Protein AF-A0A7L2XE98-F1 (afdb_monomer)

Solvent-accessible surface area (backbone atoms only — not comparable to full-atom values): 4967 Å² total; per-residue (Å²): 111,46,29,38,56,46,95,89,70,48,75,44,73,24,35,66,47,78,54,95,58,32,42,35,31,24,73,45,92,84,56,91,63,63,82,40,80,40,58,54,69,77,41,47,79,44,84,49,77,41,87,96,45,98,51,28,20,34,40,40,39,35,35,76,89,68,47,78,47,40,40,42,26,89,40,66,65,59,46,58,58,59,71,75,110

Mean predicted aligned error: 2.73 Å

Sequence (85 aa):
FLWRKRWLGQWAKQLFIVREHVLLCFRCAADLQPVLELDLRGCRVTYKDKRGKKMPHALKVTGAAGEVLVIGFQSRQQAEDWRKV

Secondary structure (DSSP, 8-state):
-EEEEPTTS-EEEEEEEEETTEEEEESSTT-SS-SEEEE-TT-EEEEEE-TTSSS-EEEEEE-TTS-EEEEEESSHHHHHHHTT-

Organism: NCBI:txid1112836

pLDDT: mean 94.82, std 3.11, range [84.94, 98.0]

InterPro domains:
  IPR001849 Pleckstrin homology domain [PF00169] (5-83)
  IPR001849 Pleckstrin homology domain [PS50003] (1-85)
  IPR011993 PH-like domain superfamily [G3DSA:2.30.29.30] (1-85)
  IPR030113 Actin-filament associated protein [PTHR14338] (1-85)

Radius of gyration: 12.39 Å; Cα contacts (8 Å, |Δi|>4): 162; chains: 1; bounding box: 27×26×36 Å

Structure (mmCIF, N/CA/C/O backbone):
data_AF-A0A7L2XE98-F1
#
_entry.id   AF-A0A7L2XE98-F1
#
loop_
_atom_site.group_PDB
_atom_site.id
_atom_site.type_symbol
_atom_site.label_atom_id
_atom_site.label_alt_id
_atom_site.label_comp_id
_atom_site.label_asym_id
_atom_site.label_entity_id
_atom_site.label_seq_id
_atom_site.pdbx_PDB_ins_code
_atom_site.Cartn_x
_atom_site.Cartn_y
_atom_site.Cartn_z
_atom_site.occupancy
_atom_site.B_iso_or_equiv
_atom_site.auth_seq_id
_atom_site.auth_comp_id
_atom_site.auth_asym_id
_atom_site.auth_atom_id
_atom_site.pdbx_PDB_model_num
ATOM 1 N N . PHE A 1 1 ? 9.746 -5.587 6.021 1.00 94.69 1 PHE A N 1
ATOM 2 C CA . PHE A 1 1 ? 10.151 -4.283 5.446 1.00 94.69 1 PHE A CA 1
ATOM 3 C C . PHE A 1 1 ? 9.733 -4.201 3.989 1.00 94.69 1 PHE A C 1
ATOM 5 O O . PHE A 1 1 ? 9.955 -5.166 3.269 1.00 94.69 1 PHE A O 1
ATOM 12 N N . LEU A 1 2 ? 9.193 -3.064 3.551 1.00 96.69 2 LEU A N 1
ATOM 13 C CA . LEU A 1 2 ? 8.748 -2.817 2.171 1.00 96.69 2 LEU A CA 1
ATOM 14 C C . LEU A 1 2 ? 9.152 -1.417 1.717 1.00 96.69 2 LEU A C 1
ATOM 16 O O . LEU A 1 2 ? 9.541 -0.581 2.533 1.00 96.69 2 LEU A O 1
ATOM 20 N N . TRP A 1 3 ? 9.038 -1.145 0.420 1.00 97.50 3 TRP A N 1
ATOM 21 C CA . TRP A 1 3 ? 9.323 0.173 -0.138 1.00 97.50 3 TRP A CA 1
ATOM 22 C C . TRP A 1 3 ? 8.073 1.050 -0.144 1.00 97.50 3 TRP A C 1
ATOM 24 O O . TRP A 1 3 ? 7.118 0.739 -0.843 1.00 97.50 3 TRP A O 1
ATOM 34 N N . ARG A 1 4 ? 8.091 2.181 0.564 1.00 97.25 4 ARG A N 1
ATOM 35 C CA . ARG A 1 4 ? 7.058 3.222 0.472 1.00 97.25 4 ARG A CA 1
ATOM 36 C C . ARG A 1 4 ? 7.491 4.314 -0.497 1.00 97.25 4 ARG A C 1
ATOM 38 O O . ARG A 1 4 ? 8.624 4.800 -0.420 1.00 97.25 4 ARG A O 1
ATOM 45 N N . LYS A 1 5 ? 6.588 4.738 -1.380 1.00 96.56 5 LYS A N 1
ATOM 46 C CA . LYS A 1 5 ? 6.801 5.915 -2.228 1.00 96.56 5 LYS A CA 1
ATOM 47 C C . LYS A 1 5 ? 6.551 7.195 -1.428 1.00 96.56 5 LYS A C 1
ATOM 49 O O . LYS A 1 5 ? 5.509 7.340 -0.794 1.00 96.56 5 LYS A O 1
ATOM 54 N N . ARG A 1 6 ? 7.493 8.132 -1.486 1.00 93.56 6 ARG A N 1
ATOM 55 C CA . ARG A 1 6 ? 7.378 9.495 -0.947 1.00 93.56 6 ARG A CA 1
ATOM 56 C C . ARG A 1 6 ? 6.767 10.435 -1.991 1.00 93.56 6 ARG A C 1
ATOM 58 O O . ARG A 1 6 ? 6.749 10.120 -3.180 1.00 93.56 6 ARG A O 1
ATOM 65 N N . TRP A 1 7 ? 6.3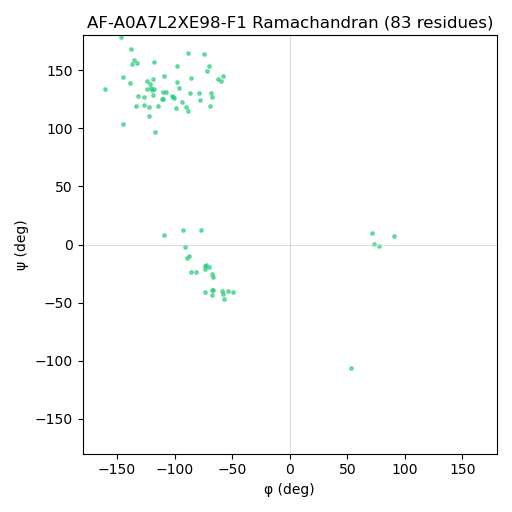25 11.609 -1.548 1.00 86.81 7 TRP A N 1
ATOM 66 C CA . TRP A 1 7 ? 5.708 12.640 -2.392 1.00 86.81 7 TRP A CA 1
ATOM 67 C C . TRP A 1 7 ? 6.556 13.041 -3.618 1.00 86.81 7 TRP A C 1
ATOM 69 O O . TRP A 1 7 ? 6.030 13.094 -4.723 1.00 86.81 7 TRP A O 1
ATOM 79 N N . LEU A 1 8 ? 7.884 13.161 -3.470 1.00 86.94 8 LEU A N 1
ATOM 80 C CA . LEU A 1 8 ? 8.828 13.442 -4.573 1.00 86.94 8 LEU A CA 1
ATOM 81 C C . LEU A 1 8 ? 9.149 12.225 -5.464 1.00 86.94 8 LEU A C 1
ATOM 83 O O . LEU A 1 8 ? 10.122 12.220 -6.213 1.00 86.94 8 LEU A O 1
ATOM 87 N N . GLY A 1 9 ? 8.398 11.132 -5.342 1.00 87.88 9 GLY A N 1
ATOM 88 C CA . GLY A 1 9 ? 8.606 9.917 -6.127 1.00 87.88 9 GLY A CA 1
ATOM 89 C C . GLY A 1 9 ? 9.762 9.022 -5.673 1.00 87.88 9 GLY A C 1
ATOM 90 O O . GLY A 1 9 ? 9.937 7.946 -6.247 1.00 87.88 9 GLY A O 1
ATOM 91 N N . GLN A 1 10 ? 10.495 9.420 -4.631 1.00 94.00 10 GLN A N 1
ATOM 92 C CA . GLN A 1 10 ? 11.550 8.620 -4.009 1.00 94.00 10 GLN A CA 1
ATOM 93 C C . GLN A 1 10 ? 10.985 7.415 -3.253 1.00 94.00 10 GLN A C 1
ATOM 95 O O . GLN A 1 10 ? 9.861 7.451 -2.757 1.00 94.00 10 GLN A O 1
ATOM 100 N N . TRP A 1 11 ? 11.788 6.361 -3.124 1.00 95.81 11 TRP A N 1
ATOM 101 C CA . TRP A 1 11 ? 11.423 5.145 -2.397 1.00 95.81 11 TRP A CA 1
ATOM 102 C C . TRP A 1 11 ? 12.224 5.033 -1.106 1.00 95.81 11 TRP A C 1
ATOM 104 O O . TRP A 1 11 ? 13.450 5.134 -1.139 1.00 95.81 11 TRP A O 1
ATOM 114 N N . ALA A 1 12 ? 11.545 4.767 0.006 1.00 96.31 12 ALA A N 1
ATOM 115 C CA . ALA A 1 12 ? 12.174 4.489 1.292 1.00 96.31 12 ALA A CA 1
ATOM 116 C C . ALA A 1 12 ? 11.779 3.099 1.786 1.00 96.31 12 ALA A C 1
ATOM 118 O O . ALA A 1 12 ? 10.606 2.731 1.726 1.00 96.31 12 ALA A O 1
ATOM 119 N N . LYS A 1 13 ? 12.757 2.326 2.264 1.00 96.94 13 LYS A N 1
ATOM 120 C CA . LYS A 1 13 ? 12.500 1.036 2.903 1.00 96.94 13 LYS A CA 1
ATOM 121 C C . LYS A 1 13 ? 12.007 1.306 4.323 1.00 96.94 13 LYS A C 1
ATOM 123 O O . LYS A 1 13 ? 12.677 2.010 5.069 1.00 96.94 13 LYS A O 1
ATOM 128 N N . GLN A 1 14 ? 10.836 0.785 4.662 1.00 97.62 14 GLN A N 1
ATOM 129 C CA . GLN A 1 14 ? 10.152 1.016 5.934 1.00 97.62 14 GLN A CA 1
ATOM 130 C C . GLN A 1 14 ? 9.601 -0.293 6.492 1.00 97.62 14 GLN A C 1
ATOM 132 O O . GLN A 1 14 ? 9.442 -1.283 5.765 1.00 97.62 14 GLN A O 1
ATOM 137 N N . LEU A 1 15 ? 9.358 -0.319 7.797 1.00 97.88 15 LEU A N 1
ATOM 138 C CA . LEU A 1 15 ? 8.724 -1.448 8.462 1.00 97.88 15 LEU A CA 1
ATOM 139 C C . LEU A 1 15 ? 7.208 -1.269 8.386 1.00 97.88 15 LEU A C 1
ATOM 141 O O . LEU A 1 15 ? 6.706 -0.198 8.698 1.00 97.88 15 LEU A O 1
ATOM 145 N N . PHE A 1 16 ? 6.510 -2.317 7.964 1.00 97.25 16 PHE A N 1
ATOM 146 C CA . PHE A 1 16 ? 5.055 -2.371 7.918 1.00 97.25 16 PHE A CA 1
ATOM 147 C C . PHE A 1 16 ? 4.597 -3.510 8.819 1.00 97.25 16 PHE A C 1
ATOM 149 O O . PHE A 1 16 ? 5.173 -4.598 8.741 1.00 97.25 16 PHE A O 1
ATOM 156 N N . ILE A 1 17 ? 3.603 -3.245 9.660 1.00 96.50 17 ILE A N 1
ATOM 157 C CA . ILE A 1 17 ? 3.005 -4.207 10.588 1.00 96.50 17 ILE A CA 1
ATOM 158 C C . ILE A 1 17 ? 1.494 -4.100 10.433 1.00 96.50 17 ILE A C 1
ATOM 160 O O . ILE A 1 17 ? 0.953 -3.003 10.519 1.00 96.50 17 ILE A O 1
ATOM 164 N N . VAL A 1 18 ? 0.823 -5.226 10.217 1.00 95.69 18 VAL A N 1
ATOM 165 C CA . VAL A 1 18 ? -0.637 -5.295 10.308 1.00 95.69 18 VAL A CA 1
ATOM 166 C C . VAL A 1 18 ? -0.989 -5.746 11.719 1.00 95.69 18 VAL A C 1
ATOM 168 O O . VAL A 1 18 ? -0.515 -6.788 12.172 1.00 95.69 18 VAL A O 1
ATOM 171 N N . ARG A 1 19 ? -1.779 -4.937 12.426 1.00 95.56 19 ARG A N 1
ATOM 172 C CA . ARG A 1 19 ? -2.326 -5.255 13.746 1.00 95.56 19 ARG A CA 1
ATOM 173 C C . ARG A 1 19 ? -3.842 -5.172 13.656 1.00 95.56 19 ARG A C 1
ATOM 175 O O . ARG A 1 19 ? -4.387 -4.086 13.488 1.00 95.56 19 ARG A O 1
ATOM 182 N N . GLU A 1 20 ? -4.499 -6.323 13.757 1.00 95.12 20 GLU A N 1
ATOM 183 C CA . GLU A 1 20 ? -5.933 -6.468 13.487 1.00 95.12 20 GLU A CA 1
ATOM 184 C C . GLU A 1 20 ? -6.303 -5.925 12.098 1.00 95.12 20 GLU A C 1
ATOM 186 O O . GLU A 1 20 ? -5.974 -6.540 11.090 1.00 95.12 20 GLU A O 1
ATOM 191 N N . HIS A 1 21 ? -6.956 -4.766 12.043 1.00 94.56 21 HIS A N 1
ATOM 192 C CA . HIS A 1 21 ? -7.391 -4.091 10.826 1.00 94.56 21 HIS A CA 1
ATOM 193 C C . HIS A 1 21 ? -6.579 -2.822 10.534 1.00 94.56 21 HIS A C 1
ATOM 195 O O . HIS A 1 21 ? -6.931 -2.070 9.633 1.00 94.56 21 HIS A O 1
ATOM 201 N N . VAL A 1 22 ? -5.505 -2.558 11.282 1.00 95.81 22 VAL A N 1
ATOM 202 C CA . VAL A 1 22 ? -4.696 -1.345 11.139 1.00 95.81 22 VAL A CA 1
ATOM 203 C C . VAL A 1 22 ? -3.333 -1.690 10.555 1.00 95.81 22 VAL A C 1
ATOM 205 O O . VAL A 1 22 ? -2.583 -2.503 11.099 1.00 95.81 22 VAL A O 1
ATOM 208 N N . LEU A 1 23 ? -2.987 -1.032 9.452 1.00 96.44 23 LEU A N 1
ATOM 209 C CA . LEU A 1 23 ? -1.647 -1.047 8.893 1.00 96.44 23 LEU A CA 1
ATOM 210 C C . LEU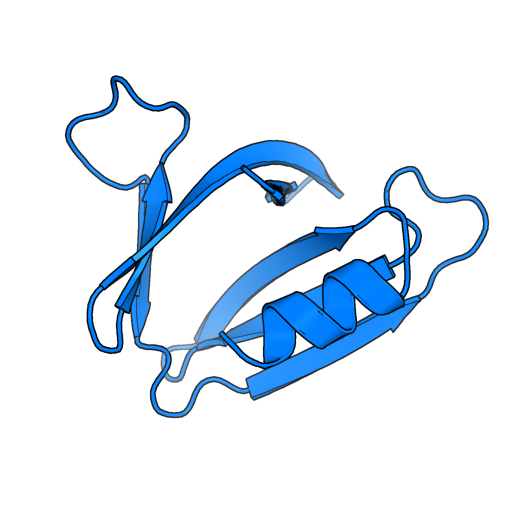 A 1 23 ? -0.810 0.073 9.512 1.00 96.44 23 LEU A C 1
ATOM 212 O O . LEU A 1 23 ? -1.042 1.257 9.271 1.00 96.44 23 LEU A O 1
ATOM 216 N N . LEU A 1 24 ? 0.217 -0.322 10.252 1.00 97.12 24 LEU A N 1
ATOM 217 C CA . LEU A 1 24 ? 1.206 0.558 10.854 1.00 97.12 24 LEU A CA 1
ATOM 218 C C . LEU A 1 24 ? 2.458 0.614 9.978 1.00 97.12 24 LEU A C 1
ATOM 220 O O . LEU A 1 24 ? 2.920 -0.405 9.458 1.00 97.12 24 LEU A O 1
ATOM 224 N N . CYS A 1 25 ? 3.047 1.798 9.845 1.00 96.81 25 CYS A N 1
ATOM 225 C CA . CYS A 1 25 ? 4.306 2.004 9.135 1.00 96.81 25 CYS A CA 1
ATOM 226 C C . CYS A 1 25 ? 5.307 2.738 10.029 1.00 96.81 25 CYS A C 1
ATOM 228 O O . CYS A 1 25 ? 5.033 3.844 10.476 1.00 96.81 25 CYS A O 1
ATOM 230 N N . PHE A 1 26 ? 6.510 2.195 10.187 1.00 97.94 26 PHE A N 1
ATOM 231 C CA . PHE A 1 26 ? 7.615 2.775 10.961 1.00 97.94 26 PHE A CA 1
ATOM 232 C C . PHE A 1 26 ? 8.809 3.064 10.042 1.00 97.94 26 PHE A C 1
ATOM 234 O O . PHE A 1 26 ? 8.934 2.464 8.967 1.00 97.94 26 PHE A O 1
ATOM 241 N N . ARG A 1 27 ? 9.708 3.988 10.402 1.00 96.56 27 ARG A N 1
ATOM 242 C CA . ARG A 1 27 ? 10.924 4.223 9.594 1.00 96.56 27 ARG A CA 1
ATOM 243 C C . ARG A 1 27 ? 11.908 3.077 9.796 1.00 96.56 27 ARG A C 1
ATOM 245 O O . ARG A 1 27 ? 12.478 2.598 8.818 1.00 96.56 27 ARG A O 1
ATOM 252 N N . CYS A 1 28 ? 12.050 2.599 11.027 1.00 95.56 28 CYS A N 1
ATOM 253 C CA . CYS A 1 28 ? 12.865 1.438 11.380 1.00 95.56 28 CYS A CA 1
ATOM 254 C C . CYS A 1 28 ? 12.252 0.660 12.557 1.00 95.56 28 CYS A C 1
ATOM 256 O O . CYS A 1 28 ? 11.212 1.037 13.081 1.00 95.56 28 CYS A O 1
ATOM 258 N N . ALA A 1 29 ? 12.891 -0.443 12.956 1.00 96.00 29 ALA A N 1
ATOM 259 C CA . ALA A 1 29 ? 12.409 -1.297 14.045 1.00 96.00 29 ALA A CA 1
ATOM 260 C C . ALA A 1 29 ? 12.574 -0.683 15.449 1.00 96.00 29 ALA A C 1
ATOM 262 O O . ALA A 1 29 ? 11.942 -1.155 16.383 1.00 96.00 29 ALA A O 1
ATOM 263 N N . ALA A 1 30 ? 13.420 0.341 15.598 1.00 97.19 30 ALA A N 1
ATOM 264 C CA . ALA A 1 30 ? 13.649 1.018 16.875 1.00 97.19 30 ALA A CA 1
ATOM 265 C C . ALA A 1 30 ? 12.651 2.163 17.144 1.00 97.19 30 ALA A C 1
ATOM 267 O O . ALA A 1 30 ? 12.636 2.707 18.245 1.00 97.19 30 ALA A O 1
ATOM 268 N N . ASP A 1 31 ? 11.846 2.560 16.150 1.00 97.69 31 ASP A N 1
ATOM 269 C CA . ASP A 1 31 ? 10.842 3.610 16.334 1.00 97.69 31 ASP A CA 1
ATOM 270 C C . ASP A 1 31 ? 9.728 3.115 17.277 1.00 97.69 31 ASP A C 1
ATOM 272 O O . ASP A 1 31 ? 9.139 2.060 17.051 1.00 97.69 31 ASP A O 1
ATOM 276 N N . LEU A 1 32 ? 9.393 3.917 18.293 1.00 96.75 32 LEU A N 1
ATOM 277 C CA . LEU A 1 32 ? 8.304 3.615 19.234 1.00 96.75 32 LEU A CA 1
ATOM 278 C C . LEU A 1 32 ? 6.916 3.986 18.696 1.00 96.75 32 LEU A C 1
ATOM 280 O O . LEU A 1 32 ? 5.916 3.440 19.151 1.00 96.75 32 LEU A O 1
ATOM 284 N N . GLN A 1 33 ? 6.848 4.925 17.749 1.00 97.62 33 GLN A N 1
ATOM 285 C CA . GLN A 1 33 ? 5.597 5.424 17.177 1.00 97.62 33 GLN A CA 1
ATOM 286 C C . GLN A 1 33 ? 5.593 5.265 15.652 1.00 97.62 33 GLN A C 1
ATOM 288 O O . GLN A 1 33 ? 6.626 5.489 15.006 1.00 97.62 33 GLN A O 1
ATOM 293 N N . PRO A 1 34 ? 4.449 4.892 15.056 1.00 97.25 34 PRO A N 1
ATOM 294 C CA . PRO A 1 34 ? 4.322 4.792 13.613 1.00 97.25 34 PRO A CA 1
ATOM 295 C C . PRO A 1 34 ? 4.313 6.184 12.966 1.00 97.25 34 PRO A C 1
ATOM 297 O O . PRO A 1 34 ? 3.822 7.162 13.515 1.00 97.25 34 PRO A O 1
ATOM 300 N N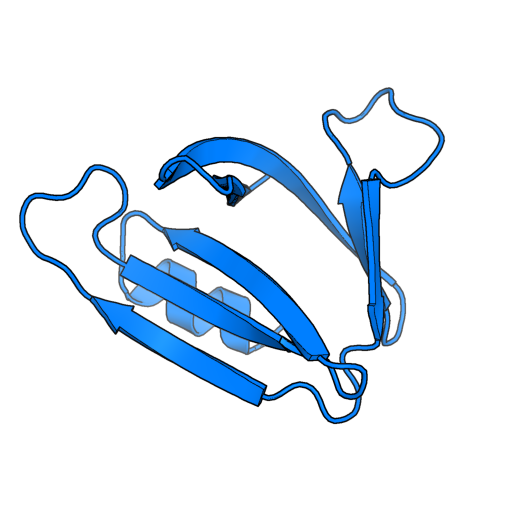 . VAL A 1 35 ? 4.826 6.268 11.740 1.00 95.12 35 VAL A N 1
ATOM 301 C CA . VAL A 1 35 ? 4.720 7.459 10.877 1.00 95.12 35 VAL A CA 1
ATOM 302 C C . VAL A 1 35 ? 3.478 7.438 9.978 1.00 95.12 35 VAL A C 1
ATOM 304 O O . VAL A 1 35 ? 3.294 8.326 9.145 1.00 95.12 35 VAL A O 1
ATOM 307 N N . LEU A 1 36 ? 2.689 6.367 10.048 1.00 94.12 36 LEU A N 1
ATOM 308 C CA . LEU A 1 36 ? 1.375 6.227 9.427 1.00 94.12 36 LEU A CA 1
ATOM 309 C C . LEU A 1 36 ? 0.633 5.097 10.140 1.00 94.12 36 LEU A C 1
ATOM 311 O O . LEU A 1 36 ? 1.189 4.008 10.299 1.00 94.12 36 LEU A O 1
ATOM 315 N N . GLU A 1 37 ? -0.624 5.360 10.464 1.00 95.06 37 GLU A N 1
ATOM 316 C CA . GLU A 1 37 ? -1.625 4.369 10.845 1.00 95.06 37 GLU A CA 1
ATOM 317 C C . GLU A 1 37 ? -2.755 4.458 9.822 1.00 95.06 37 GLU A C 1
ATOM 319 O O . GLU A 1 37 ? -3.209 5.556 9.501 1.00 95.06 37 GLU A O 1
ATOM 324 N N . LEU A 1 38 ? -3.147 3.326 9.245 1.00 95.19 38 LEU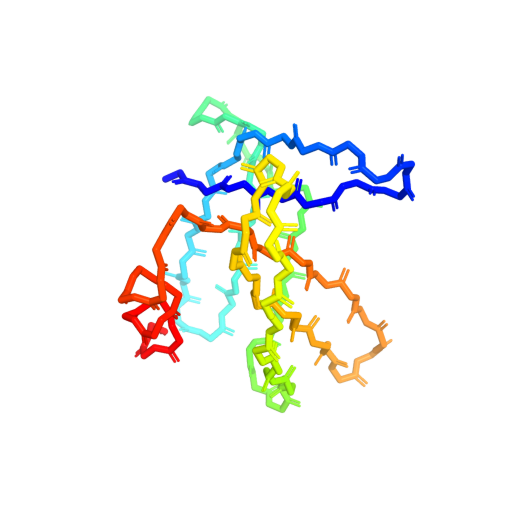 A N 1
ATOM 325 C CA . LEU A 1 38 ? -4.172 3.268 8.209 1.00 95.19 38 LEU A CA 1
ATOM 326 C C . LEU A 1 38 ? -5.148 2.138 8.525 1.00 95.19 38 LEU A C 1
ATOM 328 O O . LEU A 1 38 ? -4.740 0.978 8.561 1.00 95.19 38 LEU A O 1
ATOM 332 N N . ASP A 1 39 ? -6.427 2.463 8.710 1.00 94.50 39 A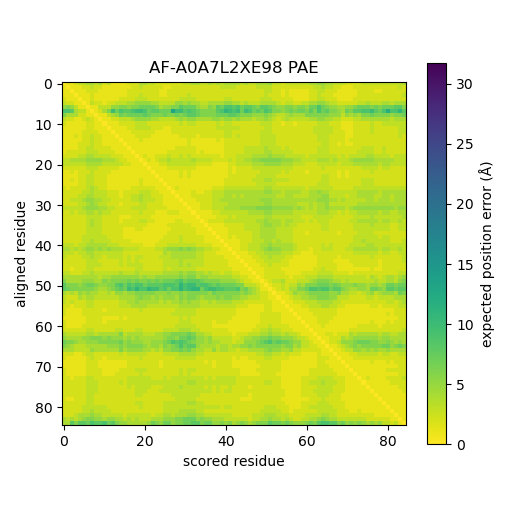SP A N 1
ATOM 333 C CA . ASP A 1 39 ? -7.481 1.451 8.809 1.00 94.50 39 ASP A CA 1
ATOM 334 C C . ASP A 1 39 ? -7.681 0.786 7.440 1.00 94.50 39 ASP A C 1
ATOM 336 O O . ASP A 1 39 ? -7.999 1.441 6.445 1.00 94.50 39 ASP A O 1
ATOM 340 N N . LEU A 1 40 ? -7.461 -0.524 7.378 1.00 93.88 40 LEU A N 1
ATOM 341 C CA . LEU A 1 40 ? -7.602 -1.333 6.171 1.00 93.88 40 LEU A CA 1
ATOM 342 C C . LEU A 1 40 ? -9.071 -1.565 5.797 1.00 93.88 40 LEU A C 1
ATOM 344 O O . LEU A 1 40 ? -9.366 -1.890 4.643 1.00 93.88 40 LEU A O 1
ATOM 348 N N . ARG A 1 41 ? -10.016 -1.377 6.722 1.00 93.62 41 ARG A N 1
ATOM 349 C CA . ARG A 1 41 ? -11.447 -1.510 6.428 1.00 93.62 41 ARG A CA 1
ATOM 350 C C . ARG A 1 41 ? -11.878 -0.395 5.487 1.00 93.62 41 ARG A C 1
ATOM 352 O O . ARG A 1 41 ? -11.643 0.784 5.722 1.00 93.62 41 ARG A O 1
ATOM 359 N N . GLY A 1 42 ? -12.506 -0.783 4.383 1.00 91.44 42 GLY A N 1
ATOM 360 C CA . GLY A 1 42 ? -12.926 0.162 3.348 1.00 91.44 42 GLY A CA 1
ATOM 361 C C . GLY A 1 42 ? -11.781 0.722 2.496 1.00 91.44 42 GLY A C 1
ATOM 362 O O . GLY A 1 42 ? -12.051 1.494 1.572 1.00 91.44 42 GLY A O 1
ATOM 363 N N . CYS A 1 43 ? -10.526 0.315 2.731 1.00 94.88 43 CYS A N 1
ATOM 364 C CA . CYS A 1 43 ? -9.425 0.666 1.842 1.00 94.88 43 CYS A CA 1
ATOM 365 C C . CYS A 1 43 ? -9.647 0.084 0.443 1.00 94.88 43 CYS A C 1
ATOM 367 O O . CYS A 1 43 ? -10.070 -1.059 0.261 1.00 94.88 43 CYS A O 1
ATOM 369 N N . ARG A 1 44 ? -9.270 0.857 -0.576 1.00 95.25 44 ARG A N 1
ATOM 370 C CA . ARG A 1 44 ? -9.209 0.381 -1.962 1.00 95.25 44 ARG A CA 1
ATOM 371 C C . ARG A 1 44 ? -7.768 0.100 -2.343 1.00 95.25 44 ARG A C 1
ATOM 373 O O . ARG A 1 44 ? -6.917 0.979 -2.228 1.00 95.25 44 ARG A O 1
ATOM 380 N N . VAL A 1 45 ? -7.507 -1.097 -2.862 1.00 95.88 45 VAL A N 1
ATOM 381 C CA . VAL A 1 45 ? -6.173 -1.508 -3.319 1.00 95.88 45 VAL A CA 1
ATOM 382 C C . VAL A 1 45 ? -6.165 -1.649 -4.836 1.00 95.88 45 VAL A C 1
ATOM 384 O O . VAL A 1 45 ? -6.967 -2.383 -5.410 1.00 95.88 45 VAL A O 1
ATOM 387 N N . THR A 1 46 ? -5.237 -0.956 -5.495 1.00 96.56 46 THR A N 1
ATOM 388 C CA . THR A 1 46 ? -5.028 -1.046 -6.947 1.00 96.56 46 THR A CA 1
ATOM 389 C C . THR A 1 46 ? -3.590 -1.434 -7.259 1.00 96.56 46 THR A C 1
ATOM 391 O O . THR A 1 46 ? -2.650 -0.867 -6.702 1.00 96.56 46 THR A O 1
ATOM 394 N N . TYR A 1 47 ? -3.418 -2.395 -8.163 1.00 97.56 47 TYR A N 1
ATOM 395 C CA . TYR A 1 47 ? -2.112 -2.806 -8.666 1.00 97.56 47 TYR A CA 1
ATOM 396 C C . TYR A 1 47 ? -1.671 -1.919 -9.836 1.00 97.56 47 TYR A C 1
ATOM 398 O O . TYR A 1 47 ? -2.492 -1.497 -10.653 1.00 97.56 47 TYR A O 1
ATOM 406 N N . LYS A 1 48 ? -0.370 -1.631 -9.915 1.00 95.81 48 LYS A N 1
ATOM 407 C CA . LYS A 1 48 ? 0.270 -0.930 -11.033 1.00 95.81 48 LYS A CA 1
ATOM 408 C C . LYS A 1 48 ? 1.604 -1.577 -11.367 1.00 95.81 48 LYS A C 1
ATOM 410 O O . LYS A 1 48 ? 2.401 -1.834 -10.466 1.00 95.81 48 LYS A O 1
ATOM 415 N N . ASP A 1 49 ? 1.892 -1.714 -12.652 1.00 96.38 49 ASP A N 1
ATOM 416 C CA . ASP A 1 49 ? 3.196 -2.106 -13.166 1.00 96.38 49 ASP A CA 1
ATOM 417 C C . ASP A 1 49 ? 3.805 -1.024 -14.064 1.00 96.38 49 ASP A C 1
ATOM 419 O O . ASP A 1 49 ? 3.116 -0.304 -14.787 1.00 96.38 49 ASP A O 1
ATOM 423 N N . LYS A 1 50 ? 5.125 -0.853 -13.966 1.00 92.56 50 LYS A N 1
ATOM 424 C CA . LYS A 1 50 ? 5.908 0.079 -14.784 1.00 92.56 50 LYS A CA 1
ATOM 425 C C . LYS A 1 50 ? 7.282 -0.508 -15.071 1.00 92.56 50 LYS A C 1
ATOM 427 O O . LYS A 1 50 ? 8.173 -0.467 -14.222 1.00 92.56 50 LYS A O 1
ATOM 432 N N . ARG A 1 51 ? 7.473 -1.002 -16.294 1.00 89.69 51 ARG A N 1
ATOM 433 C CA . ARG A 1 51 ? 8.771 -1.512 -16.758 1.00 89.69 51 ARG A CA 1
ATOM 434 C C . ARG A 1 51 ? 9.856 -0.428 -16.657 1.00 89.69 51 ARG A C 1
ATOM 436 O O . ARG A 1 51 ? 9.579 0.759 -16.828 1.00 89.69 51 ARG A O 1
ATOM 443 N N . GLY A 1 52 ? 11.083 -0.838 -16.333 1.00 86.94 52 GLY A N 1
ATOM 444 C CA . GLY A 1 52 ? 12.251 0.054 -16.258 1.00 86.94 52 GLY A CA 1
ATOM 445 C C . GLY A 1 52 ? 12.277 1.030 -15.072 1.00 86.94 52 GLY A C 1
ATOM 446 O O . GLY A 1 52 ? 13.103 1.939 -15.048 1.00 86.94 52 GLY A O 1
ATOM 447 N N . LYS A 1 53 ? 11.383 0.893 -14.081 1.00 90.50 53 LYS A N 1
ATOM 448 C CA . LYS A 1 53 ? 11.428 1.680 -12.835 1.00 90.50 53 LYS A CA 1
ATOM 449 C C . LYS A 1 53 ? 12.093 0.891 -11.710 1.00 90.50 53 LYS A C 1
ATOM 451 O O . LYS A 1 53 ? 11.988 -0.326 -11.665 1.00 90.50 53 LYS A O 1
ATOM 456 N N . LYS A 1 54 ? 12.690 1.612 -10.747 1.00 90.69 54 LYS A N 1
ATOM 457 C CA . LYS A 1 54 ? 13.311 1.040 -9.532 1.00 90.69 54 LYS A CA 1
ATOM 458 C C . LYS A 1 54 ? 12.390 0.047 -8.810 1.00 90.69 54 LYS A C 1
ATOM 460 O O . LYS A 1 54 ? 12.856 -0.978 -8.330 1.00 90.69 54 LYS A O 1
ATOM 465 N N . MET A 1 55 ? 11.101 0.381 -8.731 1.00 95.62 55 MET A N 1
ATOM 466 C CA . MET A 1 55 ? 10.039 -0.503 -8.246 1.00 95.62 55 MET A CA 1
ATOM 46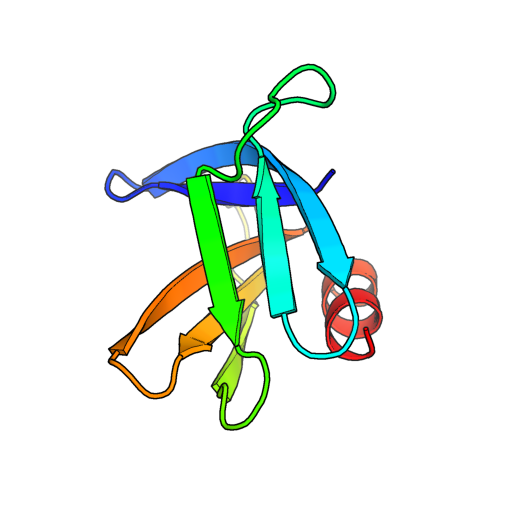7 C C . MET A 1 55 ? 9.067 -0.750 -9.403 1.00 95.62 55 MET A C 1
ATOM 469 O O . MET A 1 55 ? 8.232 0.123 -9.675 1.00 95.62 55 MET A O 1
ATOM 473 N N . PRO A 1 56 ? 9.219 -1.868 -10.133 1.00 96.50 56 PRO A N 1
ATOM 474 C CA . PRO A 1 56 ? 8.415 -2.149 -11.316 1.00 96.50 56 PRO A CA 1
ATOM 475 C C . PRO A 1 56 ? 6.981 -2.557 -10.982 1.00 96.50 56 PRO A C 1
ATOM 477 O O . PRO A 1 56 ? 6.113 -2.395 -11.831 1.00 96.50 56 PRO A O 1
ATOM 480 N N . HIS A 1 57 ? 6.715 -3.021 -9.759 1.00 98.00 57 HIS A N 1
ATOM 481 C CA . HIS A 1 57 ? 5.383 -3.396 -9.289 1.00 98.00 57 HIS A CA 1
ATOM 482 C C . HIS A 1 57 ? 5.008 -2.562 -8.068 1.00 98.00 57 HIS A C 1
ATOM 484 O O . HIS A 1 57 ? 5.841 -2.333 -7.190 1.00 98.00 57 HIS A O 1
ATOM 490 N N . ALA A 1 58 ? 3.765 -2.092 -7.997 1.00 97.56 58 ALA A N 1
ATOM 491 C CA . ALA A 1 58 ? 3.292 -1.312 -6.866 1.00 97.56 58 ALA A CA 1
ATOM 492 C C . ALA A 1 58 ? 1.823 -1.578 -6.533 1.00 97.56 58 ALA A C 1
ATOM 494 O O . ALA A 1 58 ? 0.987 -1.718 -7.425 1.00 97.56 58 ALA A O 1
ATOM 495 N N . LEU A 1 59 ? 1.507 -1.550 -5.241 1.00 97.69 59 LEU A N 1
ATOM 496 C CA . LEU A 1 59 ? 0.145 -1.437 -4.736 1.00 97.69 59 LEU A CA 1
ATOM 497 C C . LEU A 1 59 ? -0.098 0.007 -4.304 1.00 97.69 59 LEU A C 1
ATOM 499 O O . LEU A 1 59 ? 0.671 0.563 -3.520 1.00 97.69 59 LEU A O 1
ATOM 503 N N . LYS A 1 60 ? -1.165 0.624 -4.810 1.00 97.00 60 LYS A N 1
ATOM 504 C CA . LYS A 1 60 ? -1.707 1.872 -4.271 1.00 97.00 60 LYS A CA 1
ATOM 505 C C . LYS A 1 60 ? -2.895 1.526 -3.382 1.00 97.00 60 LYS A C 1
ATOM 507 O O . LYS A 1 60 ? -3.889 1.005 -3.887 1.00 97.00 60 LYS A O 1
ATOM 512 N N . VAL A 1 61 ? -2.774 1.853 -2.102 1.00 96.44 61 VAL A N 1
ATOM 513 C CA . VAL A 1 61 ? -3.825 1.756 -1.091 1.00 96.44 61 VAL A CA 1
ATOM 514 C C . VAL A 1 61 ? -4.399 3.154 -0.880 1.00 96.44 61 VAL A C 1
ATOM 516 O O . VAL A 1 61 ? -3.642 4.101 -0.650 1.00 96.44 61 VAL A O 1
ATOM 519 N N . THR A 1 62 ? -5.715 3.285 -1.009 1.00 95.75 62 THR A N 1
ATOM 520 C CA . THR A 1 62 ? -6.449 4.520 -0.720 1.00 95.75 62 THR A CA 1
ATOM 521 C C . THR A 1 62 ? -7.364 4.274 0.475 1.00 95.75 62 THR A C 1
ATOM 523 O O . THR A 1 62 ? -8.225 3.395 0.385 1.00 95.75 62 THR A O 1
ATOM 526 N N . GLY A 1 63 ? -7.164 5.025 1.558 1.00 92.50 63 GLY A N 1
ATOM 527 C CA . GLY A 1 63 ? -7.979 4.977 2.771 1.00 92.50 63 GLY A CA 1
ATOM 528 C C . GLY A 1 63 ? -9.341 5.641 2.602 1.00 92.50 63 GLY A C 1
ATOM 529 O O . GLY A 1 63 ? -9.577 6.382 1.642 1.00 92.50 63 GLY A O 1
ATOM 530 N N . ALA A 1 64 ? -10.250 5.357 3.534 1.00 89.81 64 ALA A N 1
ATOM 531 C CA . ALA A 1 64 ? -11.604 5.905 3.515 1.00 89.81 64 ALA A CA 1
ATOM 532 C C . ALA A 1 64 ? -11.629 7.429 3.740 1.00 89.81 64 ALA A C 1
ATOM 534 O O . ALA A 1 64 ? -12.512 8.097 3.206 1.00 89.81 64 ALA A O 1
ATOM 535 N N . ALA A 1 65 ? -10.641 7.985 4.454 1.00 88.25 65 ALA A N 1
ATOM 536 C CA . ALA A 1 65 ? -10.507 9.423 4.691 1.00 88.25 65 ALA A CA 1
ATOM 537 C C . ALA A 1 65 ? -9.604 10.124 3.651 1.00 88.25 65 ALA A C 1
ATOM 539 O O . ALA A 1 65 ? -9.238 11.287 3.815 1.00 88.25 65 ALA A O 1
ATOM 540 N N . GLY A 1 66 ? -9.267 9.441 2.549 1.00 86.81 66 GLY A N 1
ATOM 541 C CA . GLY A 1 66 ? -8.482 9.999 1.445 1.00 86.81 66 GLY A CA 1
ATOM 542 C C . GLY A 1 66 ? -6.969 9.806 1.572 1.00 86.81 66 GLY A C 1
ATOM 543 O O . GLY A 1 66 ? -6.217 10.320 0.739 1.00 86.81 66 GLY A O 1
ATOM 544 N N . GLU A 1 67 ? -6.499 9.043 2.560 1.00 90.88 67 GLU A N 1
ATOM 545 C CA . GLU A 1 67 ? -5.091 8.685 2.699 1.00 90.88 67 GLU A CA 1
ATOM 546 C C . GLU A 1 67 ? -4.607 7.928 1.462 1.00 90.88 67 GLU A C 1
ATOM 548 O O . GLU A 1 67 ? -5.304 7.072 0.920 1.00 90.88 67 GLU A O 1
ATOM 553 N N . VAL A 1 68 ? -3.380 8.202 1.017 1.00 93.75 68 VAL A N 1
ATOM 554 C CA . VAL A 1 68 ? -2.773 7.489 -0.111 1.00 93.75 68 VAL A CA 1
ATOM 555 C C . VAL A 1 68 ? -1.422 6.923 0.292 1.00 93.75 68 VAL A C 1
ATOM 557 O O . VAL A 1 68 ? -0.474 7.652 0.592 1.00 93.75 68 VAL A O 1
ATOM 560 N N . LEU A 1 69 ? -1.308 5.602 0.203 1.00 95.56 69 LEU A N 1
ATOM 561 C CA . LEU A 1 69 ? -0.077 4.852 0.402 1.00 95.56 69 LEU A CA 1
ATOM 562 C C . LEU A 1 69 ? 0.282 4.115 -0.891 1.00 95.56 69 LEU A C 1
ATOM 564 O O . LEU A 1 69 ? -0.560 3.478 -1.516 1.00 95.56 69 LEU A O 1
ATOM 568 N N . VAL A 1 70 ? 1.548 4.185 -1.306 1.00 96.81 70 VAL A N 1
ATOM 569 C CA . VAL A 1 70 ? 2.057 3.402 -2.440 1.00 96.81 70 VAL A CA 1
ATOM 570 C C . VAL A 1 70 ? 3.216 2.537 -1.970 1.00 96.81 70 VAL A C 1
ATOM 572 O O . VAL A 1 70 ? 4.245 3.066 -1.539 1.00 96.81 70 VAL A O 1
ATOM 575 N N . ILE A 1 71 ? 3.042 1.222 -2.081 1.00 97.50 71 ILE A N 1
ATOM 576 C CA . ILE A 1 71 ? 4.004 0.191 -1.683 1.00 97.50 71 ILE A CA 1
ATOM 577 C C . ILE A 1 71 ? 4.611 -0.424 -2.945 1.00 97.50 71 ILE A C 1
ATOM 579 O O . ILE A 1 71 ? 3.877 -0.751 -3.873 1.00 97.50 71 ILE A O 1
ATOM 583 N N . GLY A 1 72 ? 5.935 -0.535 -3.008 1.00 97.50 72 GLY A N 1
ATOM 584 C CA . GLY A 1 72 ? 6.694 -1.015 -4.162 1.00 97.50 72 GLY A CA 1
ATOM 585 C C . GLY A 1 72 ? 7.322 -2.390 -3.938 1.00 97.50 72 GLY A C 1
ATOM 586 O O . GLY A 1 72 ? 7.794 -2.696 -2.841 1.00 97.50 72 GLY A O 1
ATOM 587 N N . PHE A 1 73 ? 7.369 -3.182 -5.007 1.00 97.19 73 PHE A N 1
ATOM 588 C CA . PHE A 1 73 ? 7.821 -4.571 -5.036 1.00 97.19 73 PHE A CA 1
ATOM 589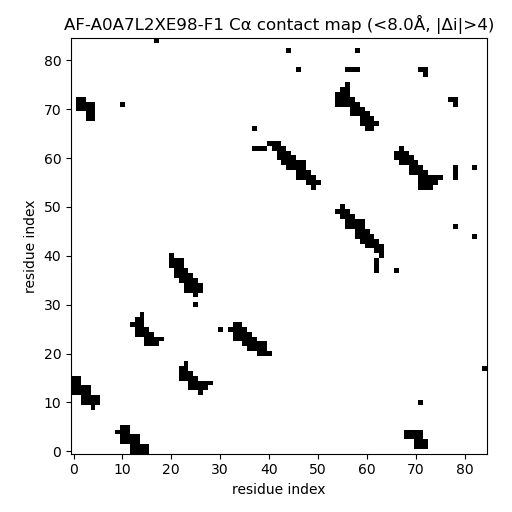 C C . PHE A 1 73 ? 8.703 -4.829 -6.264 1.00 97.19 73 PHE A C 1
ATOM 591 O O . PHE A 1 73 ? 8.590 -4.136 -7.282 1.00 97.19 73 PHE A O 1
ATOM 598 N N . GLN A 1 74 ? 9.577 -5.836 -6.170 1.00 95.81 74 GLN A N 1
ATOM 599 C CA . GLN A 1 74 ? 10.451 -6.242 -7.279 1.00 95.81 74 GLN A CA 1
ATOM 600 C C . GLN A 1 74 ? 9.775 -7.236 -8.224 1.00 95.81 74 GLN A C 1
ATOM 602 O O . GLN A 1 74 ? 10.130 -7.290 -9.396 1.00 95.81 74 GLN A O 1
ATOM 607 N N . SER A 1 75 ? 8.772 -7.979 -7.751 1.00 96.31 75 SER A N 1
ATOM 608 C CA . SER A 1 75 ? 8.003 -8.910 -8.577 1.00 96.31 75 SER A CA 1
ATOM 609 C C . SER A 1 75 ? 6.499 -8.747 -8.374 1.00 96.31 75 SER A C 1
ATOM 611 O O . SER A 1 75 ? 6.034 -8.290 -7.326 1.00 96.31 75 SER A O 1
ATOM 613 N N . ARG A 1 76 ? 5.726 -9.159 -9.385 1.00 97.00 76 ARG A N 1
ATOM 614 C CA . ARG A 1 76 ? 4.265 -9.244 -9.292 1.00 97.00 76 ARG A CA 1
ATOM 615 C C . ARG A 1 76 ? 3.831 -10.163 -8.150 1.00 97.00 76 ARG A C 1
ATOM 617 O O . ARG A 1 76 ? 2.933 -9.791 -7.409 1.00 97.00 76 ARG A O 1
ATOM 624 N N . GLN A 1 77 ? 4.495 -11.309 -7.983 1.00 97.25 77 GLN A N 1
ATOM 625 C CA . GLN A 1 77 ? 4.175 -12.279 -6.933 1.00 97.25 77 GLN A CA 1
ATOM 626 C C . GLN A 1 77 ? 4.235 -11.646 -5.539 1.00 97.25 77 GLN A C 1
ATOM 628 O O . GLN A 1 77 ? 3.287 -11.767 -4.775 1.00 97.25 77 GLN A O 1
ATOM 633 N N . GLN A 1 78 ? 5.294 -10.881 -5.243 1.00 96.69 78 GLN A N 1
ATOM 634 C CA . GLN A 1 78 ? 5.403 -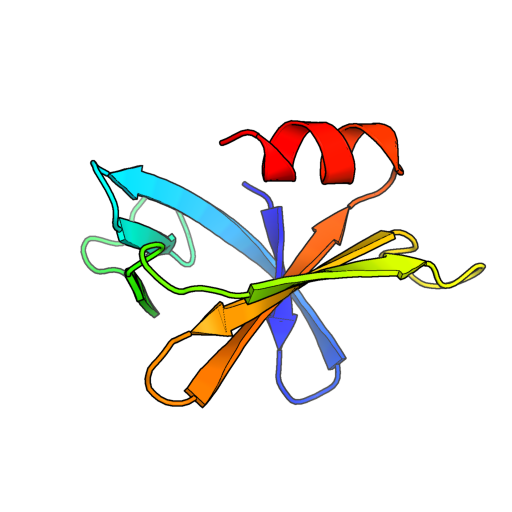10.171 -3.966 1.00 96.69 78 GLN A CA 1
ATOM 635 C C . GLN A 1 78 ? 4.243 -9.195 -3.743 1.00 96.69 78 GLN A C 1
ATOM 637 O O . GLN A 1 78 ? 3.751 -9.091 -2.627 1.00 96.69 78 GLN A O 1
ATOM 642 N N . ALA A 1 79 ? 3.807 -8.484 -4.788 1.00 97.25 79 ALA A N 1
ATOM 643 C CA . ALA A 1 79 ? 2.672 -7.573 -4.688 1.00 97.25 79 ALA A CA 1
ATOM 644 C C . ALA A 1 79 ? 1.352 -8.328 -4.446 1.00 97.25 79 ALA A C 1
ATOM 646 O O . ALA A 1 79 ? 0.558 -7.912 -3.610 1.00 97.25 79 ALA A O 1
ATOM 647 N N . GLU A 1 80 ? 1.119 -9.438 -5.148 1.00 96.31 80 GLU A N 1
ATOM 648 C CA . GLU A 1 80 ? -0.089 -10.260 -4.983 1.00 96.31 80 GLU A CA 1
ATOM 649 C C . GLU A 1 80 ? -0.141 -10.938 -3.609 1.00 96.31 80 GLU A C 1
ATOM 651 O O . GLU A 1 80 ? -1.199 -10.985 -2.992 1.00 96.31 80 GLU A O 1
ATOM 656 N N . ASP A 1 81 ? 0.988 -11.424 -3.092 1.00 95.50 81 ASP A N 1
ATOM 657 C CA . ASP A 1 81 ? 1.035 -12.016 -1.753 1.00 95.50 81 ASP A CA 1
ATOM 658 C C . ASP A 1 81 ? 0.786 -10.972 -0.674 1.00 95.50 81 ASP A C 1
ATOM 660 O O . ASP A 1 81 ? 0.031 -11.220 0.261 1.00 95.50 81 ASP A O 1
ATOM 664 N N . TRP A 1 82 ? 1.333 -9.770 -0.846 1.00 94.50 82 TRP A N 1
ATOM 665 C CA . TRP A 1 82 ? 1.089 -8.682 0.092 1.00 94.50 82 TRP A CA 1
ATOM 666 C C . TRP A 1 82 ? -0.354 -8.178 0.073 1.00 94.50 82 TRP A C 1
ATOM 668 O O . TRP A 1 82 ? -0.833 -7.658 1.069 1.00 94.50 82 TRP A O 1
ATOM 678 N N . ARG A 1 83 ? -1.068 -8.345 -1.043 1.00 91.75 83 ARG A N 1
ATOM 679 C CA . ARG A 1 83 ? -2.486 -7.984 -1.155 1.00 91.75 83 ARG A CA 1
ATOM 680 C C . ARG A 1 83 ? -3.409 -8.900 -0.337 1.00 91.75 83 ARG A C 1
ATOM 682 O O . ARG A 1 83 ? -4.554 -8.525 -0.108 1.00 91.75 83 ARG A O 1
ATOM 689 N N . LYS A 1 84 ? -2.944 -10.094 0.041 1.00 90.00 84 LYS A N 1
ATOM 690 C CA . LYS A 1 84 ? -3.709 -11.083 0.822 1.00 90.00 84 LYS A CA 1
ATOM 691 C C . LYS A 1 84 ? -3.550 -10.905 2.336 1.00 90.00 84 LYS A C 1
ATOM 693 O O . LYS A 1 84 ? -4.257 -11.581 3.076 1.00 90.00 84 LYS A O 1
ATOM 698 N N . VAL A 1 85 ? -2.589 -10.079 2.760 1.00 84.94 85 VAL A N 1
ATOM 699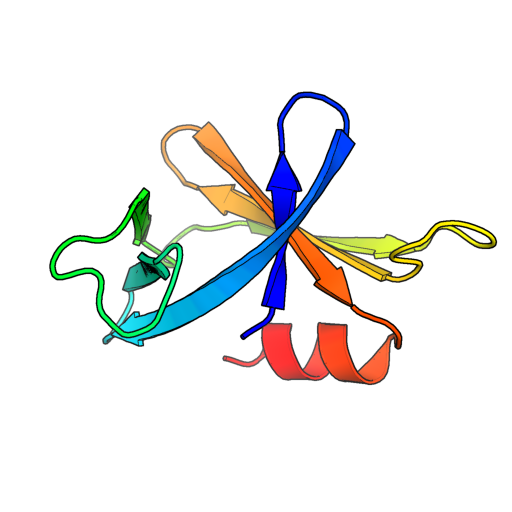 C CA . VAL A 1 85 ? -2.348 -9.700 4.161 1.00 84.94 85 VAL A CA 1
ATOM 700 C C . VAL A 1 85 ? -3.343 -8.621 4.559 1.00 84.94 85 VAL A C 1
ATOM 702 O O . VAL A 1 85 ? -3.896 -8.740 5.669 1.00 84.94 85 VAL A O 1
#

Nearest PDB structures (foldseek):
  2w2w-assembly10_J  TM=7.841E-01  e=1.084E-02  Homo sapiens
  2w2w-assembly9_I  TM=7.883E-01  e=1.414E-02  Homo sapiens
  1pls-assembly1_A  TM=7.927E-01  e=3.673E-02  Homo sapiens
  1x1f-assembly1_A  TM=7.172E-01  e=3.873E-02  Homo sapiens
  3u12-assembly1_A  TM=5.490E-01  e=4.214E-01  Homo sapiens

Foldseek 3Di:
DFWWQDPVRDTADWDWDDDPQWIFIGNDPPDPHGPDIAGNVVKDWDWDADPPDPFRIWIWIAGPVGDTIITGDPDPVVVVVVVVD